Protein AF-A0A7S0C7L4-F1 (afdb_monomer)

Mean predicted aligned error: 9.24 Å

Organism: NCBI:txid420281

Structure (mmCIF, N/CA/C/O backbone):
data_AF-A0A7S0C7L4-F1
#
_entry.id   AF-A0A7S0C7L4-F1
#
loop_
_atom_site.group_PDB
_atom_site.id
_atom_site.type_symbol
_atom_site.label_atom_id
_atom_site.label_alt_id
_atom_site.label_comp_id
_atom_site.label_asym_id
_atom_site.label_entity_id
_atom_site.label_seq_id
_atom_site.pdbx_PDB_ins_code
_atom_site.Cartn_x
_atom_site.Cartn_y
_atom_site.Cartn_z
_atom_site.occupancy
_atom_site.B_iso_or_equiv
_atom_site.auth_seq_id
_atom_site.auth_comp_id
_atom_site.auth_asym_id
_atom_site.auth_atom_id
_atom_site.pdbx_PDB_model_num
ATOM 1 N N . MET A 1 1 ? -7.615 4.618 60.765 1.00 38.97 1 MET A N 1
ATOM 2 C CA . MET A 1 1 ? -8.866 4.609 59.980 1.00 38.97 1 MET A CA 1
ATOM 3 C C . MET A 1 1 ? -8.505 5.038 58.566 1.00 38.97 1 MET A C 1
ATOM 5 O O . MET A 1 1 ? -7.797 6.023 58.439 1.00 38.97 1 MET A O 1
ATOM 9 N N . ALA A 1 2 ? -8.850 4.182 57.599 1.00 40.72 2 ALA A N 1
ATOM 10 C CA . ALA A 1 2 ? -8.654 4.224 56.142 1.00 40.72 2 ALA A CA 1
ATOM 11 C C . ALA A 1 2 ? -7.711 5.290 55.539 1.00 40.72 2 ALA A C 1
ATOM 13 O O . ALA A 1 2 ? -8.041 6.467 55.457 1.00 40.72 2 ALA A O 1
ATOM 14 N N . HIS A 1 3 ? -6.570 4.827 55.020 1.00 39.69 3 HIS A N 1
ATOM 15 C CA . HIS A 1 3 ? -5.793 5.546 54.013 1.00 39.69 3 HIS A CA 1
ATOM 16 C C . HIS A 1 3 ? -6.441 5.224 52.656 1.00 39.69 3 HIS A C 1
ATOM 18 O O . HIS A 1 3 ? -6.245 4.138 52.114 1.00 39.69 3 HIS A O 1
ATOM 24 N N . GLU A 1 4 ? -7.295 6.114 52.150 1.00 49.50 4 GLU A N 1
ATOM 25 C CA . GLU A 1 4 ? -7.879 5.986 50.812 1.00 49.50 4 GLU A CA 1
ATOM 26 C C . GLU A 1 4 ? -6.781 6.174 49.763 1.00 49.50 4 GLU A C 1
ATOM 28 O O . GLU A 1 4 ? -6.364 7.288 49.435 1.00 49.50 4 GLU A O 1
ATOM 33 N N . THR A 1 5 ? -6.282 5.058 49.240 1.00 50.25 5 THR A N 1
ATOM 34 C CA . THR A 1 5 ? -5.492 5.038 48.013 1.00 50.25 5 THR A CA 1
ATOM 35 C C . THR A 1 5 ? -6.393 5.534 46.889 1.00 50.25 5 THR A C 1
ATOM 37 O O . THR A 1 5 ? -7.267 4.806 46.421 1.00 50.25 5 THR A O 1
ATOM 40 N N . ARG A 1 6 ? -6.210 6.793 46.477 1.00 47.84 6 ARG A N 1
ATOM 41 C CA . ARG A 1 6 ? -6.821 7.341 45.263 1.00 47.84 6 ARG A CA 1
ATOM 42 C C . ARG A 1 6 ? -6.449 6.429 44.096 1.00 47.84 6 ARG A C 1
ATOM 44 O O . ARG A 1 6 ? -5.313 6.451 43.631 1.00 47.84 6 ARG A O 1
ATOM 51 N N . LEU A 1 7 ? -7.401 5.618 43.647 1.00 51.62 7 LEU A N 1
ATOM 52 C CA . LEU A 1 7 ? -7.318 4.949 42.360 1.00 51.62 7 LEU A CA 1
ATOM 53 C C . LEU A 1 7 ? -7.324 6.057 41.310 1.00 51.62 7 LEU A C 1
ATOM 55 O O . LEU A 1 7 ? -8.347 6.699 41.076 1.00 51.62 7 LEU A O 1
ATOM 59 N N . ASN A 1 8 ? -6.156 6.338 40.740 1.00 50.50 8 ASN A N 1
ATOM 60 C CA . ASN A 1 8 ? -6.072 7.164 39.550 1.00 50.50 8 ASN A CA 1
ATOM 61 C C . ASN A 1 8 ? -6.814 6.379 38.459 1.00 50.50 8 ASN A C 1
ATOM 63 O O . ASN A 1 8 ? -6.445 5.220 38.239 1.00 50.50 8 ASN A O 1
ATOM 67 N N . PRO A 1 9 ? -7.874 6.915 37.829 1.00 51.25 9 PRO A N 1
ATOM 68 C CA . PRO A 1 9 ? -8.499 6.206 36.732 1.00 51.25 9 PRO A CA 1
ATOM 69 C C . PRO A 1 9 ? -7.413 6.046 35.676 1.00 51.25 9 PRO A C 1
ATOM 71 O O . PRO A 1 9 ? -6.904 7.034 35.145 1.00 51.25 9 PRO A O 1
ATOM 74 N N . VAL A 1 10 ? -7.008 4.801 35.422 1.00 56.09 10 VAL A N 1
ATOM 75 C CA . VAL A 1 10 ? -6.316 4.461 34.186 1.00 56.09 10 VAL A CA 1
ATOM 76 C C . VAL A 1 10 ? -7.348 4.779 33.121 1.00 56.09 10 VAL A C 1
ATOM 78 O O . VAL A 1 10 ? -8.254 3.992 32.860 1.00 56.09 10 VAL A O 1
ATOM 81 N N . VAL A 1 11 ? -7.309 6.011 32.618 1.00 53.25 11 VAL A N 1
ATOM 82 C CA . VAL A 1 11 ? -8.006 6.349 31.394 1.00 53.25 11 VAL A CA 1
ATOM 83 C C . VAL A 1 11 ? -7.311 5.475 30.374 1.00 53.25 11 VAL A C 1
ATOM 85 O O . VAL A 1 11 ? -6.157 5.720 30.027 1.00 53.25 11 VAL A O 1
ATOM 88 N N . ASP A 1 12 ? -7.969 4.383 30.013 1.00 53.47 12 ASP A N 1
ATOM 89 C CA . ASP A 1 12 ? -7.534 3.502 28.948 1.00 53.47 12 ASP A CA 1
ATOM 90 C C . ASP A 1 12 ? -7.683 4.314 27.660 1.00 53.47 12 ASP A C 1
ATOM 92 O O . ASP A 1 12 ? -8.740 4.357 27.029 1.00 53.47 12 ASP A O 1
ATOM 96 N N . VAL A 1 13 ? -6.671 5.134 27.369 1.00 59.59 13 VAL A N 1
ATOM 97 C CA . VAL A 1 13 ? -6.614 5.920 26.144 1.00 59.59 13 VAL A CA 1
ATOM 98 C C . VAL A 1 13 ? -6.425 4.899 25.033 1.00 59.59 13 VAL A C 1
ATOM 100 O O . VAL A 1 13 ? -5.312 4.450 24.773 1.00 59.59 13 VAL A O 1
ATOM 103 N N . ILE A 1 14 ? -7.529 4.489 24.410 1.00 68.81 14 ILE A N 1
ATOM 104 C CA . ILE A 1 14 ? -7.502 3.605 23.248 1.00 68.81 14 ILE A CA 1
ATOM 105 C C . ILE A 1 14 ? -6.714 4.339 22.161 1.00 68.81 14 ILE A C 1
ATOM 107 O O . ILE A 1 14 ? -7.216 5.276 21.539 1.00 68.81 14 ILE A O 1
ATOM 111 N N . GLN A 1 15 ? -5.450 3.954 21.968 1.00 75.31 15 GLN A N 1
ATOM 112 C CA . GLN A 1 15 ? -4.644 4.5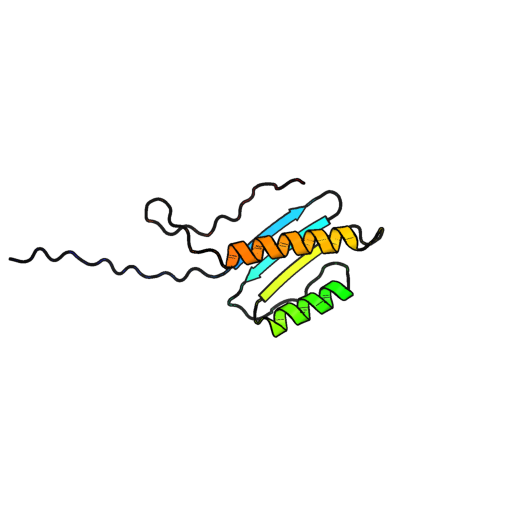23 20.897 1.00 75.31 15 GLN A CA 1
ATOM 113 C C . GLN A 1 15 ? -5.186 4.065 1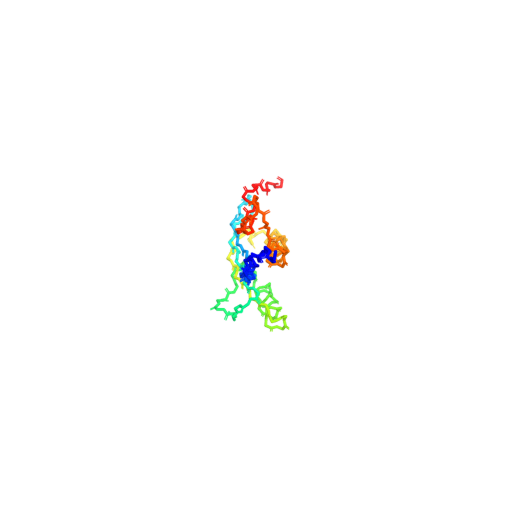9.542 1.00 75.31 15 GLN A C 1
ATOM 115 O O . GLN A 1 15 ? -5.519 2.884 19.393 1.00 75.31 15 GLN A O 1
ATOM 120 N N . PRO A 1 16 ? -5.228 4.959 18.539 1.00 84.69 16 PRO A N 1
ATOM 121 C CA . PRO A 1 16 ? -5.700 4.610 17.203 1.00 84.69 16 PRO A CA 1
ATOM 122 C C . PRO A 1 16 ? -4.833 3.497 16.608 1.00 84.69 16 PRO A C 1
ATOM 124 O O . PRO A 1 16 ? -3.613 3.500 16.792 1.00 84.69 16 PRO A O 1
ATOM 127 N N . ARG A 1 17 ? -5.426 2.535 15.889 1.00 91.25 17 ARG A N 1
ATOM 128 C CA . ARG A 1 17 ? -4.695 1.439 15.224 1.00 91.25 17 ARG A CA 1
ATOM 129 C C . ARG A 1 17 ? -4.157 1.883 13.870 1.00 91.25 17 ARG A C 1
ATOM 131 O O . ARG A 1 17 ? -4.608 1.443 12.812 1.00 91.25 17 ARG A O 1
ATOM 138 N N . THR A 1 18 ? -3.190 2.791 13.931 1.00 91.69 18 THR A N 1
ATOM 139 C CA . THR A 1 18 ? -2.545 3.404 12.772 1.00 91.69 18 THR A CA 1
ATOM 140 C C . THR A 1 18 ? -1.051 3.101 12.705 1.00 91.69 18 THR A C 1
ATOM 142 O O . THR A 1 18 ? -0.406 2.854 13.732 1.00 91.69 18 THR A O 1
ATOM 145 N N . ALA A 1 19 ? -0.518 3.115 11.483 1.00 92.00 19 ALA A N 1
ATOM 146 C CA . ALA A 1 19 ? 0.909 3.064 11.180 1.00 92.00 19 ALA A CA 1
ATOM 147 C C . ALA A 1 19 ? 1.173 3.716 9.817 1.00 92.00 19 ALA A C 1
ATOM 149 O O . ALA A 1 19 ? 0.351 3.622 8.908 1.00 92.00 19 ALA A O 1
ATOM 150 N N . SER A 1 20 ? 2.322 4.365 9.656 1.00 91.81 20 SER A N 1
ATOM 151 C CA . SER A 1 20 ? 2.689 5.028 8.404 1.00 91.81 20 SER A CA 1
ATOM 152 C C . SER A 1 20 ? 4.176 4.936 8.149 1.00 91.81 20 SER A C 1
ATOM 154 O O . SER A 1 20 ? 4.972 5.036 9.089 1.00 91.81 20 SER A O 1
ATOM 156 N N . ARG A 1 21 ? 4.559 4.820 6.879 1.00 90.19 21 ARG A N 1
ATOM 157 C CA . ARG A 1 21 ? 5.963 4.771 6.500 1.00 90.19 21 ARG A CA 1
ATOM 158 C C . ARG A 1 21 ? 6.190 5.220 5.070 1.00 90.19 21 ARG A C 1
ATOM 160 O O . ARG A 1 21 ? 5.446 4.856 4.169 1.00 90.19 21 ARG A O 1
ATOM 167 N N . ASN A 1 22 ? 7.291 5.936 4.889 1.00 92.56 22 ASN A N 1
ATOM 168 C CA . ASN A 1 22 ? 7.900 6.169 3.592 1.00 92.56 22 ASN A CA 1
ATOM 169 C C . ASN A 1 22 ? 9.179 5.317 3.493 1.00 92.56 22 ASN A C 1
ATOM 171 O O . ASN A 1 22 ? 9.951 5.226 4.457 1.00 92.56 22 ASN A O 1
ATOM 175 N N . ARG A 1 23 ? 9.370 4.634 2.367 1.00 87.69 23 ARG A N 1
ATOM 176 C CA . ARG A 1 23 ? 10.548 3.823 2.058 1.00 87.69 23 ARG A CA 1
ATOM 177 C C . ARG A 1 23 ? 10.963 4.080 0.618 1.00 87.69 23 ARG A C 1
ATO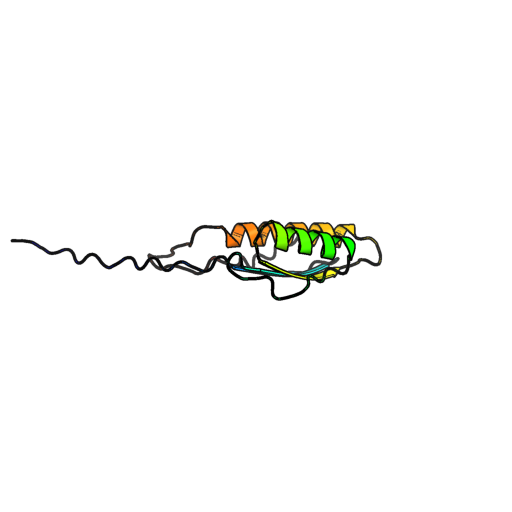M 179 O O . ARG A 1 23 ? 10.136 3.991 -0.277 1.00 87.69 23 ARG A O 1
ATOM 186 N N . SER A 1 24 ? 12.263 4.239 0.406 1.00 92.75 24 SER A N 1
ATOM 187 C CA . SER A 1 24 ? 12.858 4.243 -0.929 1.00 92.75 24 SER A CA 1
ATOM 188 C C . SER A 1 24 ? 13.976 3.210 -1.016 1.00 92.75 24 SER A C 1
ATOM 190 O O . SER A 1 24 ? 14.787 3.081 -0.096 1.00 92.75 24 SER A O 1
ATOM 192 N N . THR A 1 25 ? 14.009 2.479 -2.123 1.00 93.00 25 THR A N 1
ATOM 193 C CA . THR A 1 25 ? 15.106 1.617 -2.570 1.00 93.00 25 THR A CA 1
ATOM 194 C C . THR A 1 25 ? 15.643 2.146 -3.905 1.00 93.00 25 THR A C 1
ATOM 196 O O . THR A 1 25 ? 15.358 3.280 -4.292 1.00 93.00 25 THR A O 1
ATOM 199 N N . LYS A 1 26 ? 16.470 1.355 -4.600 1.00 94.12 26 LYS A N 1
ATOM 200 C CA . LYS A 1 26 ? 16.873 1.667 -5.978 1.00 94.12 26 LYS A CA 1
ATOM 201 C C . LYS A 1 26 ? 15.754 1.399 -6.989 1.00 94.12 26 LYS A C 1
ATOM 203 O O . LYS A 1 26 ? 15.750 2.041 -8.032 1.00 94.12 26 LYS A O 1
ATOM 208 N N . GLU A 1 27 ? 14.858 0.465 -6.681 1.00 95.25 27 GLU A N 1
ATOM 209 C CA . GLU A 1 27 ? 13.804 -0.008 -7.586 1.00 95.25 27 GLU A CA 1
ATOM 210 C C . GLU A 1 27 ? 12.467 0.683 -7.307 1.00 95.25 27 GLU A C 1
ATOM 212 O O . GLU A 1 27 ? 11.727 0.984 -8.239 1.00 95.25 27 GLU A O 1
ATOM 217 N N . THR A 1 28 ? 12.163 0.982 -6.036 1.00 96.00 28 THR A N 1
ATOM 218 C CA . THR A 1 28 ? 10.845 1.481 -5.626 1.00 96.00 28 THR A CA 1
ATOM 219 C C . THR A 1 28 ? 10.916 2.654 -4.647 1.00 96.00 28 THR A C 1
ATOM 221 O O . THR A 1 28 ? 11.841 2.803 -3.849 1.00 96.00 28 THR A O 1
ATOM 224 N N . THR A 1 29 ? 9.905 3.515 -4.681 1.00 96.81 29 THR A N 1
ATOM 225 C CA . THR A 1 29 ? 9.594 4.486 -3.628 1.00 96.81 29 THR A CA 1
ATOM 226 C C . THR A 1 29 ? 8.144 4.305 -3.226 1.00 96.81 29 THR A C 1
ATOM 228 O O . THR A 1 29 ? 7.266 4.383 -4.076 1.00 96.81 29 THR A O 1
ATOM 231 N N . ILE A 1 30 ? 7.909 4.039 -1.943 1.00 95.25 30 ILE A N 1
ATOM 232 C CA . ILE A 1 30 ? 6.616 3.650 -1.387 1.00 95.25 30 ILE A CA 1
ATOM 233 C C . ILE A 1 30 ? 6.275 4.555 -0.213 1.00 95.25 30 ILE A C 1
ATOM 235 O O . ILE A 1 30 ? 6.998 4.597 0.786 1.00 95.25 30 ILE A O 1
ATOM 239 N N . GLU A 1 31 ? 5.118 5.191 -0.292 1.00 95.62 31 GLU A N 1
ATOM 240 C CA . GLU A 1 31 ? 4.421 5.793 0.830 1.00 95.62 31 GLU A CA 1
ATOM 241 C C . GLU A 1 31 ? 3.213 4.926 1.187 1.00 95.62 31 GLU A C 1
ATOM 243 O O . GLU A 1 31 ? 2.340 4.662 0.364 1.00 95.62 31 GLU A O 1
ATOM 248 N N . ILE A 1 32 ? 3.169 4.456 2.431 1.00 94.06 32 ILE A N 1
ATOM 249 C CA . ILE A 1 32 ? 2.081 3.628 2.936 1.00 94.06 32 ILE A CA 1
ATOM 250 C C . ILE A 1 32 ? 1.546 4.189 4.248 1.00 94.06 32 ILE A C 1
ATOM 252 O O . ILE A 1 32 ? 2.302 4.552 5.153 1.00 94.06 32 ILE A O 1
ATOM 256 N N . HIS A 1 33 ? 0.226 4.205 4.374 1.00 93.56 33 HIS A N 1
ATOM 257 C CA . HIS A 1 33 ? -0.468 4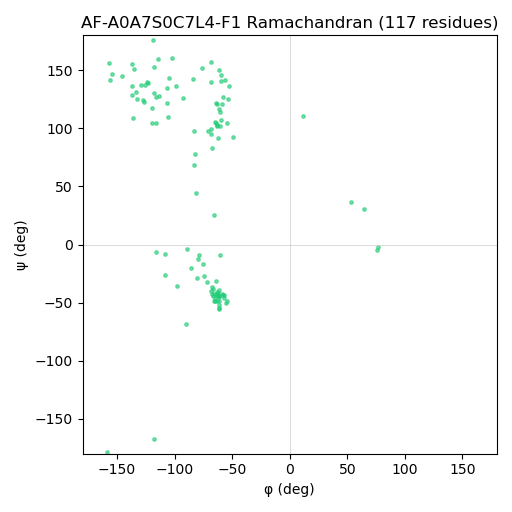.530 5.610 1.00 93.56 33 HIS A CA 1
ATOM 258 C C . HIS A 1 33 ? -1.565 3.495 5.856 1.00 93.56 33 HIS A C 1
ATOM 260 O O . HIS A 1 33 ? -2.347 3.174 4.967 1.00 93.56 33 HIS A O 1
ATOM 266 N N . VAL A 1 34 ? -1.621 2.959 7.068 1.00 93.00 34 VAL A N 1
ATOM 267 C CA . VAL A 1 34 ? -2.603 1.974 7.518 1.00 93.00 34 VAL A CA 1
ATOM 268 C C . VAL A 1 34 ? -3.402 2.597 8.650 1.00 93.00 34 VAL A C 1
ATOM 270 O O . VAL A 1 34 ? -2.825 3.108 9.608 1.00 93.00 34 VAL A O 1
ATOM 273 N N . ASN A 1 35 ? -4.725 2.516 8.552 1.00 92.50 35 ASN A N 1
ATOM 274 C CA . ASN A 1 35 ? -5.647 2.852 9.625 1.00 92.50 35 ASN A CA 1
ATOM 275 C C . ASN A 1 35 ? -6.732 1.777 9.696 1.00 92.50 35 ASN A C 1
ATOM 277 O O . ASN A 1 35 ? -7.587 1.690 8.822 1.00 92.50 35 ASN A O 1
ATOM 281 N N . LEU A 1 36 ? -6.701 0.943 10.732 1.00 91.81 36 LEU A N 1
ATOM 282 C CA . LEU A 1 36 ? -7.626 -0.188 10.845 1.00 91.81 36 LEU A CA 1
ATOM 283 C C . LEU A 1 36 ? -9.028 0.211 11.331 1.00 91.81 36 LEU A C 1
ATOM 285 O O . LEU A 1 36 ? -9.920 -0.634 11.334 1.00 91.81 36 LEU A O 1
ATOM 289 N N . ASP A 1 37 ? -9.214 1.460 11.759 1.00 90.44 37 ASP A N 1
ATOM 290 C CA . ASP A 1 37 ? -10.449 1.950 12.383 1.00 90.44 37 ASP A CA 1
ATOM 291 C C . ASP A 1 37 ? -11.244 2.904 11.472 1.00 90.44 37 ASP A C 1
ATOM 293 O O . ASP A 1 37 ? -12.379 3.270 11.779 1.00 90.44 37 ASP A O 1
ATOM 297 N N . GLU A 1 38 ? -10.671 3.303 10.335 1.00 87.75 38 GLU A N 1
ATOM 298 C CA . GLU A 1 38 ? -11.292 4.223 9.382 1.00 87.75 38 GLU A CA 1
ATOM 299 C C . GLU A 1 38 ? -11.866 3.521 8.150 1.00 87.75 38 GLU A C 1
ATOM 301 O O . GLU A 1 38 ? -11.488 2.411 7.782 1.00 87.75 38 GLU A O 1
ATOM 306 N N . LYS A 1 39 ? -12.780 4.214 7.465 1.00 85.62 39 LYS A N 1
ATOM 307 C CA . LYS A 1 39 ? -13.290 3.777 6.162 1.00 85.62 39 LYS A CA 1
ATOM 308 C C . LYS A 1 39 ? -12.265 4.044 5.059 1.00 85.62 39 LYS A C 1
ATOM 310 O O . LYS A 1 39 ? -11.520 5.014 5.164 1.00 85.62 39 LYS A O 1
ATOM 315 N N . PRO A 1 40 ? -12.269 3.256 3.972 1.00 78.81 40 PRO A N 1
ATOM 316 C CA . PRO A 1 40 ? -11.442 3.531 2.807 1.00 78.81 40 PRO A CA 1
ATOM 317 C C . PRO A 1 40 ? -11.740 4.903 2.204 1.00 78.81 40 PRO A C 1
ATOM 319 O O . PRO A 1 40 ? -12.874 5.182 1.818 1.00 78.81 40 PRO A O 1
ATOM 322 N N . THR A 1 41 ? -10.716 5.757 2.143 1.00 75.38 41 THR A N 1
ATOM 323 C CA . THR A 1 41 ? -10.834 7.156 1.699 1.00 75.38 41 THR A CA 1
ATOM 324 C C . THR A 1 41 ? -10.208 7.421 0.333 1.00 75.38 41 THR A C 1
ATOM 326 O O . THR A 1 41 ? -10.657 8.333 -0.357 1.00 75.38 41 THR A O 1
ATOM 329 N N . THR A 1 42 ? -9.206 6.643 -0.091 1.00 80.94 42 THR A N 1
ATOM 330 C CA . THR A 1 42 ? -8.439 6.917 -1.320 1.00 80.94 42 THR A CA 1
ATOM 331 C C . THR A 1 42 ? -8.185 5.663 -2.164 1.00 80.94 42 THR A C 1
ATOM 333 O O . THR A 1 42 ? -8.224 4.543 -1.645 1.00 80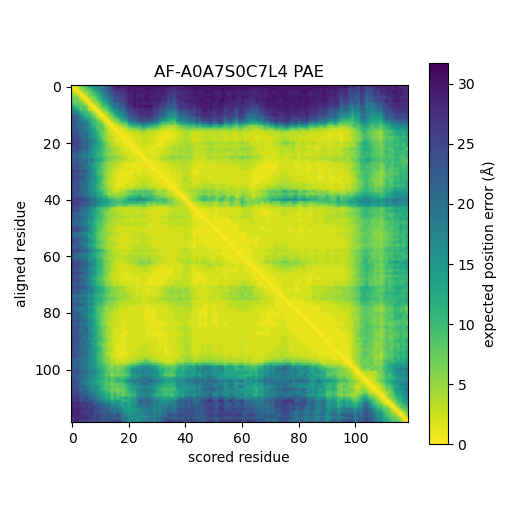.94 42 THR A O 1
ATOM 336 N N . PRO A 1 43 ? -7.963 5.799 -3.483 1.00 80.12 43 PRO A N 1
ATOM 337 C CA . PRO A 1 43 ? -7.499 4.695 -4.320 1.00 80.12 43 PRO A CA 1
ATOM 338 C C . PRO A 1 43 ? -6.058 4.288 -3.972 1.00 80.12 43 PRO A C 1
ATOM 340 O O . PRO A 1 43 ? -5.297 5.064 -3.398 1.00 80.12 43 PRO A O 1
ATOM 343 N N . ILE A 1 44 ? -5.713 3.044 -4.300 1.00 93.94 44 ILE A N 1
ATOM 344 C CA . ILE A 1 44 ? -4.368 2.476 -4.159 1.00 93.94 44 ILE A CA 1
ATOM 345 C C . ILE A 1 44 ? -3.637 2.690 -5.480 1.00 93.94 44 ILE A C 1
ATOM 347 O O . ILE A 1 44 ? -4.145 2.275 -6.520 1.00 93.94 44 ILE A O 1
ATOM 351 N N . ASN A 1 45 ? -2.455 3.301 -5.427 1.00 95.94 45 ASN A N 1
ATOM 352 C CA . ASN A 1 45 ? -1.643 3.603 -6.597 1.00 95.94 45 ASN A CA 1
ATOM 353 C C . ASN A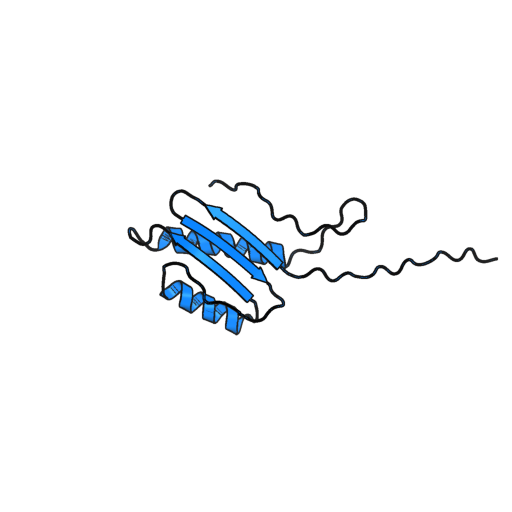 1 45 ? -0.303 2.881 -6.472 1.00 95.94 45 ASN A C 1
ATOM 355 O O . ASN A 1 45 ? 0.554 3.298 -5.704 1.00 95.94 45 ASN A O 1
ATOM 359 N N 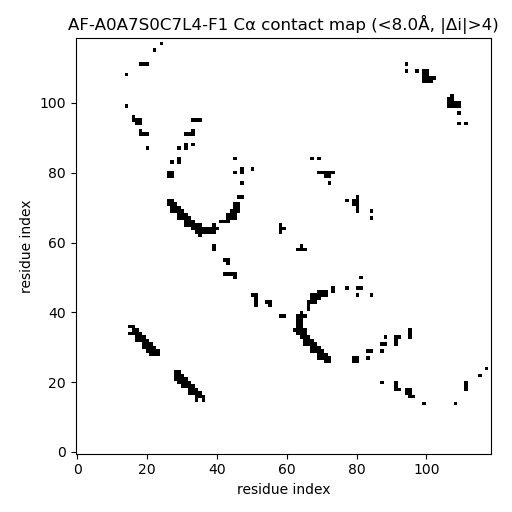. SER A 1 46 ? -0.112 1.792 -7.215 1.00 94.88 46 SER A N 1
ATOM 360 C CA . SER A 1 46 ? 1.169 1.068 -7.232 1.00 94.88 46 SER A CA 1
ATOM 361 C C . SER A 1 46 ? 1.893 1.057 -8.574 1.00 94.88 46 SER A C 1
ATOM 363 O O . SER A 1 46 ? 2.990 0.526 -8.669 1.00 94.88 46 SER A O 1
ATOM 365 N N . GLY A 1 47 ? 1.266 1.573 -9.633 1.00 93.69 47 GLY A N 1
ATOM 366 C CA . GLY A 1 47 ? 1.738 1.381 -11.007 1.00 93.69 47 GLY A CA 1
ATOM 367 C C . GLY A 1 47 ? 1.457 -0.016 -11.584 1.00 93.69 47 GLY A C 1
ATOM 368 O O . GLY A 1 47 ? 1.695 -0.223 -12.771 1.00 93.69 47 GLY A O 1
ATOM 369 N N . VAL A 1 48 ? 0.908 -0.951 -10.793 1.00 96.38 48 VAL A N 1
ATOM 370 C CA . VAL A 1 48 ? 0.485 -2.290 -11.234 1.00 96.38 48 VAL A CA 1
ATOM 371 C C . VAL A 1 48 ? -1.031 -2.434 -11.060 1.00 96.38 48 VAL A C 1
ATOM 373 O O . VAL A 1 48 ? -1.539 -2.628 -9.954 1.00 96.38 48 VAL A O 1
ATOM 376 N N . GLU A 1 49 ? -1.776 -2.367 -12.166 1.00 95.50 49 GLU A N 1
ATOM 377 C CA . GLU A 1 49 ? -3.250 -2.328 -12.156 1.00 95.50 49 GLU A CA 1
ATOM 378 C C . GLU A 1 49 ? -3.891 -3.537 -11.464 1.00 95.50 49 GLU A C 1
ATOM 380 O O . GLU A 1 49 ? -4.795 -3.388 -10.641 1.00 95.50 49 GLU A O 1
ATOM 385 N N . LEU A 1 50 ? -3.389 -4.746 -11.738 1.00 95.56 50 LEU A N 1
ATOM 386 C CA . LEU A 1 50 ? -3.908 -5.961 -11.106 1.00 95.56 50 LEU A CA 1
ATOM 387 C C . LEU A 1 50 ? -3.732 -5.923 -9.581 1.00 95.56 50 LEU A C 1
ATOM 389 O O . LEU A 1 50 ? -4.628 -6.331 -8.842 1.00 95.56 50 LEU A O 1
ATOM 393 N N . MET A 1 51 ? -2.603 -5.397 -9.104 1.00 96.69 51 MET A N 1
ATOM 394 C CA . MET A 1 51 ? -2.346 -5.271 -7.675 1.00 96.69 51 MET A CA 1
ATOM 395 C C . MET A 1 51 ? -3.283 -4.245 -7.029 1.00 96.69 51 MET A C 1
ATOM 397 O O . MET A 1 51 ? -3.845 -4.528 -5.971 1.00 96.69 51 MET A O 1
ATOM 401 N N . ASN A 1 52 ? -3.516 -3.098 -7.679 1.00 96.12 52 ASN A N 1
ATOM 402 C CA . ASN A 1 52 ? -4.459 -2.081 -7.197 1.00 96.12 52 ASN A CA 1
ATOM 403 C C . ASN A 1 52 ? -5.870 -2.665 -7.018 1.00 96.12 52 ASN A C 1
ATOM 405 O O . ASN A 1 52 ? -6.512 -2.421 -5.991 1.00 96.12 52 ASN A O 1
ATOM 409 N N . VAL A 1 53 ? -6.333 -3.473 -7.982 1.00 95.75 53 VAL A N 1
ATOM 410 C CA . VAL A 1 53 ? -7.626 -4.175 -7.909 1.00 95.75 53 VAL A CA 1
ATOM 411 C C . VAL A 1 53 ? -7.648 -5.140 -6.725 1.00 95.75 53 VAL A C 1
ATOM 413 O O . VAL A 1 53 ? -8.509 -5.018 -5.855 1.00 95.75 53 VAL A O 1
ATOM 416 N N . ILE A 1 54 ? -6.673 -6.051 -6.632 1.00 95.62 54 ILE A N 1
ATOM 417 C CA . ILE A 1 54 ? -6.620 -7.059 -5.559 1.00 95.62 54 ILE A CA 1
ATOM 418 C C . ILE A 1 54 ? -6.572 -6.400 -4.178 1.00 95.62 54 ILE A C 1
ATOM 420 O O . ILE A 1 54 ? -7.269 -6.832 -3.260 1.00 95.62 54 ILE A O 1
ATOM 424 N N . MET A 1 55 ? -5.777 -5.344 -4.006 1.00 95.88 55 MET A N 1
ATOM 425 C CA . MET A 1 55 ? -5.663 -4.667 -2.717 1.00 95.88 55 MET A CA 1
ATOM 426 C C . MET A 1 55 ? -6.914 -3.864 -2.359 1.00 95.88 55 MET A C 1
ATOM 428 O O . MET A 1 55 ? -7.266 -3.785 -1.183 1.00 95.88 55 MET A O 1
ATOM 432 N N . THR A 1 56 ? -7.615 -3.308 -3.348 1.00 94.88 56 THR A N 1
ATOM 433 C CA . THR A 1 56 ? -8.899 -2.629 -3.125 1.00 94.88 56 THR A CA 1
ATOM 434 C C . THR A 1 56 ? -9.967 -3.617 -2.653 1.00 94.88 56 THR A C 1
ATOM 436 O O . THR A 1 56 ? -10.689 -3.325 -1.694 1.00 94.88 56 THR A O 1
ATOM 439 N N . GLU A 1 57 ? -10.021 -4.807 -3.254 1.00 94.62 57 GLU A N 1
ATOM 440 C CA . GLU A 1 57 ? -10.914 -5.888 -2.824 1.00 94.62 57 GLU A CA 1
ATOM 441 C C . GLU A 1 57 ? -10.533 -6.417 -1.438 1.00 94.62 57 GLU A C 1
ATOM 443 O O . GLU A 1 57 ? -11.396 -6.549 -0.568 1.00 94.62 57 GLU A O 1
ATOM 448 N N . LEU A 1 58 ? -9.237 -6.633 -1.180 1.00 94.12 58 LEU A N 1
ATOM 449 C CA . LEU A 1 58 ? -8.736 -7.029 0.138 1.00 94.12 58 LEU A CA 1
ATOM 450 C C . LEU A 1 58 ? -9.172 -6.031 1.212 1.00 94.12 58 LEU A C 1
ATOM 452 O O . LEU A 1 58 ? -9.721 -6.430 2.233 1.00 94.12 58 LEU A O 1
ATOM 456 N N . ARG A 1 59 ? -8.956 -4.736 0.972 1.00 93.12 59 ARG A N 1
ATOM 457 C CA . ARG A 1 59 ? -9.338 -3.652 1.881 1.00 93.12 59 ARG A CA 1
ATOM 458 C C . ARG A 1 59 ? -10.836 -3.685 2.192 1.00 93.12 59 ARG A C 1
ATOM 460 O O . ARG A 1 59 ? -11.236 -3.623 3.352 1.00 93.12 59 ARG A O 1
ATOM 467 N N . THR A 1 60 ? -11.653 -3.845 1.154 1.00 91.38 60 THR A N 1
ATOM 468 C CA . THR A 1 60 ? -13.119 -3.866 1.253 1.00 91.38 60 THR A CA 1
ATOM 469 C C . THR A 1 60 ? -13.621 -5.081 2.033 1.00 91.38 60 THR A C 1
ATOM 471 O O . THR A 1 60 ? -14.417 -4.932 2.957 1.00 91.38 60 THR A O 1
ATOM 474 N N . HIS A 1 61 ? -13.132 -6.279 1.710 1.00 92.62 61 HIS A N 1
ATOM 475 C CA . HIS A 1 61 ? -13.600 -7.525 2.318 1.00 92.62 61 HIS A CA 1
ATOM 476 C C . HIS A 1 61 ? -12.998 -7.815 3.695 1.00 92.62 61 HIS A C 1
ATOM 478 O O . HIS A 1 61 ? -13.654 -8.449 4.519 1.00 92.62 61 HIS A O 1
ATOM 484 N N . ALA A 1 62 ? -11.779 -7.348 3.971 1.00 92.00 62 ALA A N 1
ATOM 485 C CA . ALA A 1 62 ? -11.163 -7.485 5.288 1.00 92.00 62 ALA A CA 1
ATOM 486 C C . ALA A 1 62 ? -11.667 -6.437 6.295 1.00 92.00 62 ALA A C 1
ATOM 488 O O . ALA A 1 62 ? -11.411 -6.580 7.489 1.00 92.00 62 ALA A O 1
ATOM 489 N N . GLY A 1 63 ? -12.371 -5.391 5.841 1.00 91.06 63 GLY A N 1
ATOM 490 C CA . GLY A 1 63 ? -12.865 -4.325 6.715 1.00 91.06 63 GLY A CA 1
ATOM 491 C C . GLY A 1 63 ? -11.742 -3.512 7.364 1.00 91.06 63 GLY A C 1
ATOM 492 O O . GLY A 1 63 ? -11.901 -3.031 8.481 1.00 91.06 63 GLY A O 1
ATOM 493 N N . ILE A 1 64 ? -10.604 -3.389 6.679 1.00 91.19 64 ILE A N 1
ATOM 494 C CA . ILE A 1 64 ? -9.446 -2.591 7.101 1.00 91.19 64 ILE A CA 1
ATOM 495 C C . ILE A 1 64 ? -9.257 -1.439 6.124 1.00 91.19 64 ILE A C 1
ATOM 497 O O . ILE A 1 64 ? -9.708 -1.530 4.986 1.00 91.19 64 ILE A O 1
ATOM 501 N N . ASN A 1 65 ? -8.558 -0.377 6.519 1.00 93.88 65 ASN A N 1
ATOM 502 C CA . ASN A 1 65 ? -8.212 0.703 5.606 1.00 93.88 65 ASN A CA 1
ATOM 503 C C . ASN A 1 65 ? -6.698 0.934 5.534 1.00 93.88 65 ASN A C 1
ATOM 505 O O . ASN A 1 65 ? -5.971 0.887 6.526 1.00 93.88 65 ASN A O 1
ATOM 509 N N . PHE A 1 66 ? -6.227 1.168 4.314 1.00 94.44 66 PHE A N 1
ATOM 510 C CA . PHE A 1 66 ? -4.864 1.566 4.022 1.00 94.44 66 PHE A CA 1
ATOM 511 C C . PHE A 1 66 ? -4.789 2.293 2.676 1.00 94.44 66 PHE A C 1
ATOM 513 O O . PHE A 1 66 ? -5.639 2.113 1.793 1.00 94.44 66 PHE A O 1
ATOM 520 N N . THR A 1 67 ? -3.749 3.110 2.546 1.00 94.94 67 THR A N 1
ATOM 521 C CA . THR A 1 67 ? -3.383 3.876 1.359 1.00 94.94 67 THR A CA 1
ATOM 522 C C . THR A 1 67 ? -1.958 3.510 0.976 1.00 94.94 67 THR A C 1
ATOM 524 O O . THR A 1 67 ? -1.105 3.336 1.849 1.00 94.94 67 THR A O 1
ATOM 527 N N . ILE A 1 68 ? -1.707 3.376 -0.320 1.00 95.00 68 ILE A N 1
ATOM 528 C CA . ILE A 1 68 ? -0.385 3.080 -0.868 1.00 95.00 68 ILE A CA 1
ATOM 529 C C . ILE A 1 68 ? -0.202 3.971 -2.088 1.00 95.00 68 ILE A C 1
ATOM 531 O O . ILE A 1 68 ? -1.068 3.985 -2.966 1.00 95.00 68 ILE A O 1
ATOM 535 N N . ASP A 1 69 ? 0.918 4.676 -2.117 1.00 96.25 69 ASP A N 1
ATOM 536 C CA . ASP A 1 69 ? 1.470 5.321 -3.298 1.00 96.25 69 ASP A CA 1
ATOM 537 C C . ASP A 1 69 ? 2.854 4.715 -3.544 1.00 96.25 69 ASP A C 1
ATOM 539 O O . ASP A 1 69 ? 3.721 4.763 -2.670 1.00 96.25 69 ASP A O 1
ATOM 543 N N . CYS A 1 70 ? 3.038 4.051 -4.679 1.00 96.50 70 CYS A N 1
ATOM 544 C CA . CYS A 1 70 ? 4.286 3.405 -5.043 1.00 96.50 70 CYS A CA 1
ATOM 545 C C . CYS A 1 70 ? 4.681 3.761 -6.472 1.00 96.50 70 CYS A C 1
ATOM 547 O O . CYS A 1 70 ? 3.943 3.512 -7.427 1.00 96.50 70 CYS A O 1
ATOM 549 N N . LEU A 1 71 ? 5.902 4.273 -6.599 1.00 96.81 71 LEU A N 1
ATOM 550 C CA . LEU A 1 71 ? 6.610 4.443 -7.854 1.00 96.81 71 LEU A CA 1
ATOM 551 C C . LEU A 1 71 ? 7.697 3.371 -7.940 1.00 96.81 71 LEU A C 1
ATOM 553 O O . LEU A 1 71 ? 8.676 3.440 -7.198 1.00 96.81 71 LEU A O 1
ATOM 557 N N . GLY A 1 72 ? 7.520 2.397 -8.828 1.00 94.69 72 GLY A N 1
ATOM 558 C CA . GLY A 1 72 ? 8.481 1.320 -9.063 1.00 94.69 72 GLY A CA 1
ATOM 559 C C . GLY A 1 72 ? 9.025 1.290 -10.490 1.00 94.69 72 GLY A C 1
ATOM 560 O O . GLY A 1 72 ? 8.591 2.042 -11.364 1.00 94.69 72 GLY A O 1
ATOM 561 N N . ASP A 1 73 ? 9.958 0.381 -10.740 1.00 95.25 73 ASP A N 1
ATOM 562 C CA . ASP A 1 73 ? 10.579 0.095 -12.033 1.00 95.25 73 ASP A CA 1
ATOM 563 C C . ASP A 1 73 ? 9.723 -0.823 -12.926 1.00 95.25 73 ASP A C 1
ATOM 565 O O . ASP A 1 73 ? 10.233 -1.701 -13.620 1.00 95.25 73 ASP A O 1
ATOM 569 N N . THR A 1 74 ? 8.416 -0.548 -12.997 1.00 94.12 74 THR A N 1
ATOM 570 C CA . THR A 1 74 ? 7.406 -1.341 -13.733 1.00 94.12 74 THR A CA 1
ATOM 571 C C . THR A 1 74 ? 7.642 -1.455 -15.244 1.00 94.12 74 THR A C 1
ATOM 573 O O . THR A 1 74 ? 6.965 -2.218 -15.930 1.00 94.12 74 THR A O 1
ATOM 576 N N . TYR A 1 75 ? 8.606 -0.704 -15.783 1.00 93.75 75 TYR A N 1
ATOM 577 C CA . TYR A 1 75 ? 9.075 -0.824 -17.163 1.00 93.75 75 TYR A CA 1
ATOM 578 C C . TYR A 1 75 ? 9.980 -2.049 -17.392 1.00 93.75 75 TYR A C 1
ATOM 580 O O . TYR A 1 75 ? 10.209 -2.409 -18.547 1.00 93.75 75 TYR A O 1
ATOM 588 N N . ILE A 1 76 ? 10.513 -2.653 -16.324 1.00 94.56 76 ILE A N 1
ATOM 589 C CA . ILE A 1 76 ? 11.270 -3.910 -16.354 1.00 94.56 76 ILE A CA 1
ATOM 590 C C . ILE A 1 76 ? 10.290 -5.071 -16.178 1.00 94.56 76 ILE A C 1
ATOM 592 O O . ILE A 1 76 ? 10.047 -5.820 -17.124 1.00 94.56 76 ILE A O 1
ATOM 596 N N . ASP A 1 77 ? 9.711 -5.182 -14.982 1.00 95.44 77 ASP A N 1
ATOM 597 C CA . ASP A 1 77 ? 8.621 -6.085 -14.623 1.00 95.44 77 ASP A CA 1
ATOM 598 C C . ASP A 1 77 ? 7.886 -5.566 -13.369 1.00 95.44 77 ASP A C 1
ATOM 600 O O . ASP A 1 77 ? 8.178 -4.487 -12.855 1.00 95.44 77 ASP A O 1
ATOM 604 N N . ASP A 1 78 ? 6.886 -6.304 -12.892 1.00 96.38 78 ASP A N 1
ATOM 605 C CA . ASP A 1 78 ? 6.106 -5.963 -11.701 1.00 96.38 78 ASP A CA 1
ATOM 606 C C . ASP A 1 78 ? 6.687 -6.526 -10.391 1.00 96.38 78 ASP A C 1
ATOM 608 O O . ASP A 1 78 ? 6.161 -6.222 -9.316 1.00 96.38 78 ASP A O 1
ATOM 612 N N . HIS A 1 79 ? 7.768 -7.311 -10.445 1.00 97.38 79 HIS A N 1
ATOM 613 C CA . HIS A 1 79 ? 8.240 -8.127 -9.327 1.00 97.38 79 HIS A CA 1
ATOM 614 C C . HIS A 1 79 ? 8.625 -7.275 -8.118 1.00 97.38 79 HIS A C 1
ATOM 616 O O . HIS A 1 79 ? 8.074 -7.466 -7.031 1.00 97.38 79 HIS A O 1
ATOM 622 N N . HIS A 1 80 ? 9.525 -6.304 -8.308 1.00 96.62 80 HIS A N 1
ATOM 623 C CA . HIS A 1 80 ? 10.016 -5.463 -7.214 1.00 96.62 80 HIS A CA 1
ATOM 624 C C . HIS A 1 80 ? 8.893 -4.627 -6.602 1.00 96.62 80 HIS A C 1
ATOM 626 O O . HIS A 1 80 ? 8.789 -4.515 -5.383 1.00 96.62 80 HIS A O 1
ATOM 632 N N . THR A 1 81 ? 8.009 -4.082 -7.440 1.00 96.62 81 THR A N 1
ATOM 633 C CA . THR A 1 81 ? 6.865 -3.282 -6.988 1.00 96.62 81 THR A CA 1
ATOM 634 C C . THR A 1 81 ? 5.928 -4.108 -6.109 1.00 96.62 81 THR A C 1
ATOM 636 O O . THR A 1 81 ? 5.561 -3.681 -5.012 1.00 96.62 81 THR A O 1
ATOM 639 N N . VAL A 1 82 ? 5.562 -5.310 -6.560 1.00 96.81 82 VAL A N 1
ATOM 640 C CA . VAL A 1 82 ? 4.667 -6.201 -5.815 1.00 96.81 82 VAL A CA 1
ATOM 641 C C . VAL A 1 82 ? 5.313 -6.663 -4.507 1.00 96.81 82 VAL A C 1
ATOM 643 O O . VAL A 1 82 ? 4.672 -6.606 -3.452 1.00 96.81 82 VAL A O 1
ATOM 646 N N . GLU A 1 83 ? 6.579 -7.084 -4.550 1.00 96.50 83 GLU A N 1
ATOM 647 C CA . GLU A 1 83 ? 7.323 -7.529 -3.370 1.00 96.50 83 GLU A CA 1
ATOM 648 C C . GLU A 1 83 ? 7.451 -6.409 -2.332 1.00 96.50 83 GLU A C 1
ATOM 650 O O . GLU A 1 83 ? 7.092 -6.584 -1.160 1.00 96.50 83 GLU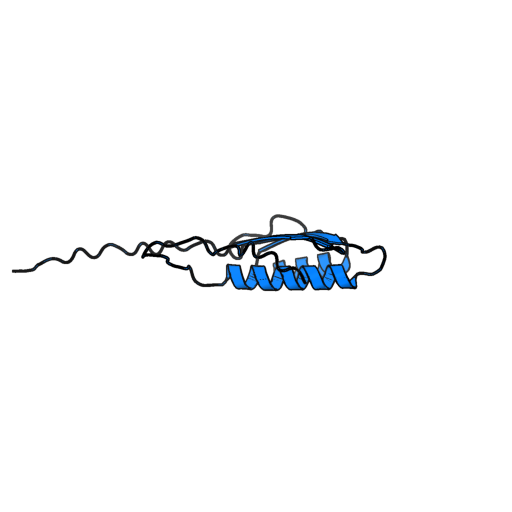 A O 1
ATOM 655 N N . ASP A 1 84 ? 7.924 -5.238 -2.751 1.00 95.44 84 ASP A N 1
ATOM 656 C CA . ASP A 1 84 ? 8.229 -4.150 -1.837 1.00 95.44 84 ASP A CA 1
ATOM 657 C C . ASP A 1 84 ? 6.971 -3.570 -1.187 1.00 95.44 84 ASP A C 1
ATOM 659 O O . ASP A 1 84 ? 6.990 -3.248 0.011 1.00 95.44 84 ASP A O 1
ATOM 663 N N . VAL A 1 85 ? 5.860 -3.492 -1.925 1.00 95.75 85 VAL A N 1
ATOM 664 C CA . VAL A 1 85 ? 4.578 -3.081 -1.346 1.00 95.75 85 VAL A CA 1
ATOM 665 C C . VAL A 1 85 ? 4.052 -4.139 -0.375 1.00 95.75 85 VAL A C 1
ATOM 667 O O . VAL A 1 85 ? 3.580 -3.780 0.708 1.00 95.75 85 VAL A O 1
ATOM 670 N N . ALA A 1 86 ? 4.181 -5.434 -0.679 1.00 94.94 86 ALA A N 1
ATOM 671 C CA . ALA A 1 86 ? 3.785 -6.495 0.247 1.00 94.94 86 ALA A CA 1
ATOM 672 C C . ALA A 1 86 ? 4.604 -6.458 1.553 1.00 94.94 86 ALA A C 1
ATOM 674 O O . ALA A 1 86 ? 4.045 -6.582 2.650 1.00 94.94 86 ALA A O 1
ATOM 675 N N . ILE A 1 87 ? 5.919 -6.221 1.461 1.00 95.06 87 ILE A N 1
ATOM 676 C CA . ILE A 1 87 ? 6.802 -6.042 2.623 1.00 95.06 87 ILE A CA 1
ATOM 677 C C . ILE A 1 87 ? 6.371 -4.826 3.451 1.00 95.06 87 ILE A C 1
ATOM 679 O O . ILE A 1 87 ? 6.303 -4.914 4.684 1.00 95.06 87 ILE A O 1
ATOM 683 N N . ALA A 1 88 ? 6.077 -3.700 2.798 1.00 94.44 88 ALA A N 1
ATOM 684 C CA . ALA A 1 88 ? 5.635 -2.480 3.463 1.00 94.44 88 ALA A CA 1
ATOM 685 C C . ALA A 1 88 ? 4.292 -2.688 4.184 1.00 94.44 88 ALA A C 1
ATOM 687 O O . ALA A 1 88 ? 4.184 -2.393 5.378 1.00 94.44 88 ALA A O 1
ATOM 688 N N . LEU A 1 89 ? 3.305 -3.280 3.504 1.00 94.69 89 LEU A N 1
ATOM 689 C CA . LEU A 1 89 ? 1.976 -3.556 4.051 1.00 94.69 89 LEU A CA 1
ATOM 690 C C . LEU A 1 89 ? 2.030 -4.511 5.243 1.00 94.69 89 LEU A C 1
ATOM 692 O O . LEU A 1 89 ? 1.423 -4.228 6.276 1.00 94.69 89 LEU A O 1
ATOM 696 N N . LYS A 1 90 ? 2.809 -5.597 5.154 1.00 94.62 90 LYS A N 1
ATOM 697 C CA . LYS A 1 90 ? 3.021 -6.521 6.278 1.00 94.62 90 LYS A CA 1
ATOM 698 C C . LYS A 1 90 ? 3.522 -5.779 7.519 1.00 94.62 90 LYS A C 1
ATOM 700 O O . LYS A 1 90 ? 3.015 -6.003 8.617 1.00 94.62 90 LYS A O 1
ATOM 705 N N . ARG A 1 91 ? 4.545 -4.932 7.359 1.00 93.44 91 ARG A N 1
ATOM 706 C CA . ARG A 1 91 ? 5.163 -4.203 8.479 1.00 93.44 91 ARG A CA 1
ATOM 707 C C . ARG A 1 91 ? 4.179 -3.219 9.105 1.00 93.44 91 ARG A C 1
ATOM 709 O O . ARG A 1 91 ? 3.997 -3.250 10.316 1.00 93.44 91 ARG A O 1
ATOM 716 N N . MET A 1 92 ? 3.501 -2.416 8.288 1.00 93.50 92 MET A N 1
ATOM 717 C CA . MET A 1 92 ? 2.535 -1.430 8.784 1.00 93.50 92 MET A CA 1
ATOM 718 C C . MET A 1 92 ? 1.305 -2.078 9.416 1.00 93.50 92 MET A C 1
ATOM 720 O O . MET A 1 92 ? 0.847 -1.621 10.458 1.00 93.50 92 MET A O 1
ATOM 724 N N . GLY A 1 93 ? 0.804 -3.177 8.850 1.00 92.56 93 GLY A N 1
ATOM 725 C CA . GLY A 1 93 ? -0.283 -3.947 9.453 1.00 92.56 93 GLY A CA 1
ATOM 726 C C . GLY A 1 93 ? 0.100 -4.514 10.823 1.00 92.56 93 GLY A C 1
ATOM 727 O O . GLY A 1 93 ? -0.665 -4.388 11.776 1.00 92.56 93 GLY A O 1
ATOM 728 N N . ALA A 1 94 ? 1.305 -5.080 10.952 1.00 91.88 94 ALA A N 1
ATOM 729 C CA . ALA A 1 94 ? 1.802 -5.580 12.233 1.00 91.88 94 ALA A CA 1
ATOM 730 C C . ALA A 1 94 ? 1.969 -4.455 13.269 1.00 91.88 94 ALA A C 1
ATOM 732 O O . ALA A 1 94 ? 1.564 -4.618 14.420 1.00 91.88 94 ALA A O 1
ATOM 733 N N . GLU A 1 95 ? 2.516 -3.307 12.862 1.00 89.88 95 GLU A N 1
ATOM 734 C CA . GLU A 1 95 ? 2.649 -2.132 13.727 1.00 89.88 95 GLU A CA 1
ATOM 735 C C . GLU A 1 95 ? 1.280 -1.594 14.164 1.00 89.88 95 GLU A C 1
ATOM 737 O O . GLU A 1 95 ? 1.098 -1.315 15.343 1.00 89.88 95 GLU A O 1
ATOM 742 N N . ALA A 1 96 ? 0.293 -1.512 13.269 1.00 90.81 96 ALA A N 1
ATOM 743 C CA . ALA A 1 96 ? -1.043 -1.006 13.590 1.00 90.81 96 ALA A CA 1
ATOM 744 C C . ALA A 1 96 ? -1.805 -1.882 14.606 1.00 90.81 96 ALA A C 1
ATOM 746 O O . ALA A 1 96 ? -2.586 -1.358 15.402 1.00 90.81 96 ALA A O 1
ATOM 747 N N . VAL A 1 97 ? -1.573 -3.201 14.604 1.00 90.44 97 VAL A N 1
ATOM 748 C CA . VAL A 1 97 ? -2.206 -4.157 15.537 1.00 90.44 97 VAL A CA 1
ATOM 749 C C . VAL A 1 97 ? -1.449 -4.274 16.866 1.00 90.44 97 VAL A C 1
ATOM 751 O O . VAL A 1 97 ? -2.025 -4.712 17.862 1.00 90.44 97 VAL A O 1
ATOM 754 N N . ALA A 1 98 ? -0.170 -3.891 16.911 1.00 86.00 98 ALA A N 1
ATOM 755 C CA . ALA A 1 98 ? 0.652 -4.044 18.104 1.00 86.00 98 ALA A CA 1
ATOM 756 C C . ALA A 1 98 ? 0.073 -3.281 19.319 1.00 86.00 98 ALA A C 1
ATOM 758 O O . ALA A 1 98 ? -0.496 -2.189 19.164 1.00 86.00 98 ALA A O 1
ATOM 759 N N . PRO A 1 99 ? 0.237 -3.823 20.543 1.00 78.00 99 PRO A N 1
ATOM 760 C CA . PRO A 1 99 ? -0.236 -3.169 21.757 1.00 78.00 99 PRO A CA 1
ATOM 761 C C . PRO A 1 99 ? 0.449 -1.813 21.957 1.00 78.00 99 PRO A C 1
ATOM 763 O O . PRO A 1 99 ? 1.602 -1.609 21.556 1.00 78.00 99 PRO A O 1
ATOM 766 N N . SER A 1 100 ? -0.265 -0.887 22.600 1.00 69.19 100 SER A N 1
ATOM 767 C CA . SER A 1 100 ? 0.285 0.408 22.998 1.00 69.19 100 SER A CA 1
ATOM 768 C C . SER A 1 100 ? 1.501 0.201 23.896 1.00 69.19 100 SER A C 1
ATOM 770 O O . SER A 1 100 ? 1.424 -0.508 24.899 1.00 69.19 100 SER A O 1
ATOM 772 N N . GLN A 1 101 ? 2.617 0.827 23.539 1.00 66.00 101 GLN A N 1
ATOM 773 C CA . GLN A 1 101 ? 3.832 0.775 24.340 1.00 66.00 101 GLN A CA 1
ATOM 774 C C . GLN A 1 101 ? 3.754 1.837 25.443 1.00 66.00 101 GLN A C 1
ATOM 776 O O . GLN A 1 101 ? 3.261 2.945 25.220 1.00 66.00 101 GLN A O 1
ATOM 781 N N . THR A 1 102 ? 4.253 1.508 26.632 1.00 61.53 102 THR A N 1
ATOM 782 C CA . THR A 1 102 ? 4.450 2.470 27.722 1.00 61.53 102 THR A CA 1
ATOM 783 C C . THR A 1 102 ? 5.940 2.618 27.990 1.00 61.53 102 THR A C 1
ATOM 785 O O . THR A 1 102 ? 6.618 1.615 28.210 1.00 61.53 102 THR A O 1
ATOM 788 N N . HIS A 1 103 ? 6.447 3.847 28.002 1.00 63.66 103 HIS A N 1
ATOM 789 C CA . HIS A 1 103 ? 7.808 4.169 28.421 1.00 63.66 103 HIS A CA 1
ATOM 790 C C . HIS A 1 103 ? 7.729 5.052 29.668 1.00 63.66 103 HIS A C 1
ATOM 792 O O . HIS A 1 103 ? 6.989 6.033 29.676 1.00 63.66 103 HIS A O 1
ATOM 798 N N . ASP A 1 104 ? 8.417 4.666 30.745 1.00 72.31 104 ASP A N 1
ATOM 799 C CA . ASP A 1 104 ? 8.411 5.375 32.036 1.00 72.31 104 ASP A CA 1
ATOM 800 C C . ASP A 1 104 ? 7.007 5.642 32.616 1.00 72.31 104 ASP A C 1
ATOM 802 O O . ASP A 1 104 ? 6.731 6.688 33.198 1.00 72.31 104 ASP A O 1
ATOM 806 N N . GLY A 1 105 ? 6.083 4.691 32.432 1.00 67.06 105 GLY A N 1
ATOM 807 C CA . GLY A 1 105 ? 4.695 4.810 32.897 1.00 67.06 105 GLY A CA 1
ATOM 808 C C . GLY A 1 105 ? 3.808 5.724 32.043 1.00 67.06 105 GLY A C 1
ATOM 809 O O . GLY A 1 105 ? 2.607 5.795 32.294 1.00 67.06 105 GLY A O 1
ATOM 810 N N . ASN A 1 106 ? 4.362 6.358 31.005 1.00 66.19 106 ASN A N 1
ATOM 811 C CA . ASN A 1 106 ? 3.609 7.127 30.025 1.00 66.19 106 ASN A CA 1
ATOM 812 C C . ASN A 1 106 ? 3.367 6.309 28.761 1.00 66.19 106 ASN A C 1
ATOM 814 O O . ASN A 1 106 ? 4.256 5.643 28.231 1.00 66.19 106 ASN A O 1
ATOM 818 N N . MET A 1 107 ? 2.144 6.393 28.252 1.00 60.69 107 MET A N 1
ATOM 819 C CA . MET A 1 107 ? 1.792 5.855 26.950 1.00 60.69 107 MET A CA 1
ATOM 820 C C . MET A 1 107 ? 2.578 6.601 25.866 1.00 60.69 107 MET A C 1
ATOM 822 O O . MET A 1 107 ? 2.482 7.823 25.759 1.00 60.69 107 MET A O 1
ATOM 826 N N . VAL A 1 108 ? 3.358 5.871 25.071 1.00 64.75 108 VAL A N 1
ATOM 827 C CA . VAL A 1 108 ? 4.085 6.430 23.928 1.00 64.75 108 VAL A CA 1
ATOM 828 C C . VAL A 1 108 ? 3.392 6.017 22.629 1.00 64.75 108 VAL A C 1
ATOM 830 O O . VAL A 1 108 ? 2.866 4.898 22.541 1.00 64.75 108 VAL A O 1
ATOM 833 N N . PRO A 1 109 ? 3.344 6.895 21.611 1.00 58.91 109 PRO A N 1
ATOM 834 C CA . PRO A 1 109 ? 2.898 6.488 20.286 1.00 58.91 109 PRO A CA 1
ATOM 835 C C . PRO A 1 109 ? 3.767 5.321 19.815 1.00 58.91 109 PRO A C 1
ATOM 837 O O . PRO A 1 109 ? 4.970 5.284 20.098 1.00 58.91 109 PRO A O 1
ATOM 840 N N . ARG A 1 110 ? 3.155 4.342 19.133 1.00 66.12 110 ARG A N 1
ATOM 841 C CA . ARG A 1 110 ? 3.908 3.201 18.602 1.00 66.12 110 ARG A CA 1
ATOM 842 C C . ARG A 1 110 ? 5.060 3.749 17.760 1.00 66.12 110 ARG A C 1
ATOM 844 O O . ARG A 1 110 ? 4.813 4.582 16.887 1.00 66.12 110 ARG A O 1
ATOM 851 N N . PRO A 1 111 ? 6.308 3.352 18.049 1.00 51.81 111 PRO A N 1
ATOM 852 C CA . PRO A 1 111 ? 7.441 3.876 17.316 1.00 51.81 111 PRO A CA 1
ATOM 853 C C . PRO A 1 111 ? 7.259 3.480 15.853 1.00 51.81 111 PRO A C 1
ATOM 855 O O . PRO A 1 111 ? 7.267 2.292 15.556 1.00 51.81 111 PRO A O 1
ATOM 858 N N . CYS A 1 112 ? 7.103 4.456 14.9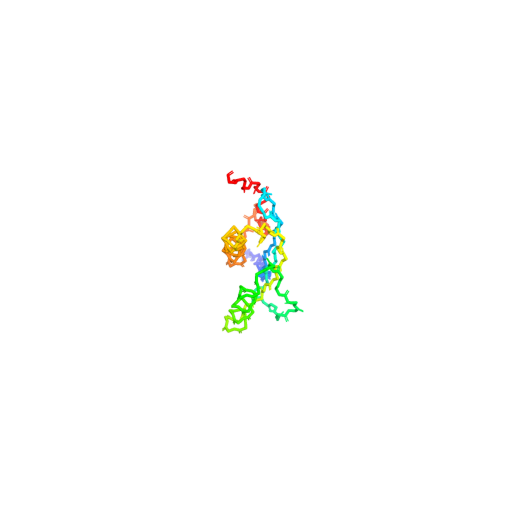54 1.00 49.50 112 CYS A N 1
ATOM 859 C CA . CYS A 1 112 ? 7.416 4.253 13.544 1.00 49.50 112 CYS A CA 1
ATOM 860 C C . CYS A 1 112 ? 8.927 4.017 13.532 1.00 49.50 112 CYS A C 1
ATOM 862 O O . CYS A 1 112 ? 9.680 4.968 13.783 1.00 49.50 112 CYS A O 1
ATOM 864 N N . PRO A 1 113 ? 9.425 2.783 13.348 1.00 49.22 113 PRO A N 1
ATOM 865 C CA . PRO A 1 113 ? 10.848 2.568 13.333 1.00 49.22 113 PRO A CA 1
ATOM 866 C C . PRO A 1 113 ? 11.319 3.193 12.023 1.00 49.22 113 PRO A C 1
ATOM 868 O O . PRO A 1 113 ? 11.308 2.548 10.975 1.00 49.22 113 PRO A O 1
ATOM 871 N N . GLN A 1 114 ? 11.814 4.428 12.089 1.00 43.38 114 GLN A N 1
ATOM 872 C CA . GLN A 1 114 ? 12.656 5.026 11.052 1.00 43.38 114 GLN A CA 1
ATOM 873 C C . GLN A 1 114 ? 14.006 4.300 10.942 1.00 43.38 114 GLN A C 1
ATOM 875 O O . GLN A 1 114 ? 14.996 4.868 10.494 1.00 43.38 114 GLN A O 1
ATOM 880 N N . HIS A 1 115 ? 14.079 3.027 11.334 1.00 38.28 115 HIS A N 1
ATOM 881 C CA . HIS A 1 115 ? 15.169 2.183 10.907 1.00 38.28 115 HIS A CA 1
ATOM 882 C C . HIS A 1 115 ? 15.087 2.164 9.392 1.00 38.28 115 HIS A C 1
ATOM 884 O O . HIS A 1 115 ? 14.161 1.575 8.840 1.00 38.28 115 HIS A O 1
ATOM 890 N N . HIS A 1 116 ? 16.006 2.854 8.723 1.00 38.62 116 HIS A N 1
ATOM 891 C CA . HIS A 1 116 ? 16.382 2.546 7.359 1.00 38.62 116 HIS A CA 1
ATOM 892 C C . HIS A 1 116 ? 16.653 1.045 7.313 1.00 38.62 116 HIS A C 1
ATOM 894 O O . HIS A 1 116 ? 17.739 0.579 7.635 1.00 38.62 116 HIS A O 1
ATOM 900 N N . ILE A 1 117 ? 15.625 0.271 6.980 1.00 41.62 117 ILE A N 1
ATOM 901 C CA . ILE A 1 117 ? 15.803 -1.111 6.587 1.00 41.62 117 ILE A CA 1
ATOM 902 C C . ILE A 1 117 ? 16.174 -0.980 5.120 1.00 41.62 117 ILE A C 1
ATOM 904 O O . ILE A 1 117 ? 15.319 -1.071 4.238 1.00 41.62 117 ILE A O 1
ATOM 908 N N . GLY A 1 118 ? 17.442 -0.621 4.908 1.00 37.91 118 GLY A N 1
ATOM 909 C CA . GLY A 1 118 ? 18.128 -1.033 3.703 1.00 37.91 118 GLY A CA 1
ATOM 910 C C . GLY A 1 118 ? 17.974 -2.544 3.608 1.00 37.91 118 GLY A C 1
ATOM 911 O O . GLY A 1 118 ? 18.021 -3.243 4.627 1.00 37.91 118 GLY A O 1
ATOM 912 N N . ILE A 1 119 ? 17.677 -3.006 2.403 1.00 42.66 119 ILE A N 1
ATOM 913 C CA . ILE A 1 119 ? 17.994 -4.380 2.041 1.00 42.66 119 ILE A CA 1
ATOM 914 C C . ILE A 1 119 ? 19.521 -4.474 2.005 1.00 42.66 119 ILE A C 1
ATOM 916 O O . ILE A 1 119 ? 20.133 -3.519 1.466 1.00 42.66 119 ILE A O 1
#

pLDDT: mean 81.42, std 18.91, range [37.91, 97.38]

Nearest PDB structures (foldseek):
  6fwh-assembly1_A  TM=9.326E-01  e=1.456E-05  Acanthamoeba castellanii
  4mu0-assembly1_A  TM=9.376E-01  e=4.515E-04  Arabidopsis thaliana
  4mu3-assembly1_A  TM=9.368E-01  e=5.128E-04  Arabidopsis thaliana
  8qaw-assembly1_A  TM=9.333E-01  e=7.510E-04  Medicago truncatula
  5el9-assembly1_A  TM=9.339E-01  e=1.032E-03  Arabidopsis thaliana

InterPro domains:
  IPR000807 Imidazoleglycerol-phosphate dehydratase [PF00475] (47-97)
  IPR000807 Imidazoleglycerol-phosphate dehydratase [PTHR23133] (14-89)
  IPR020565 Imidazoleglycerol-phosphate dehydratase, conserved site [PS00954] (76-89)
  IPR020568 Ribosomal protein uS5 domain 2-type superfamily [SSF54211] (17-96)
  IPR038494 Imidazole glycerol phosphate dehydratase domain superfamily [G3DSA:3.30.230.40] (5-102)

Radius of gyration: 18.87 Å; Cα contacts (8 Å, |Δi|>4): 170; chains: 1; bounding box: 32×16×77 Å

Solvent-accessible surface area (backbone atoms only — not comparable to full-atom values): 7237 Å² total; per-residue (Å²): 132,84,83,80,76,79,77,72,78,80,74,79,73,80,72,79,37,47,28,64,49,77,50,73,63,96,57,36,38,36,41,38,40,33,32,55,84,49,75,80,84,65,78,54,43,46,86,43,70,70,56,31,53,54,51,53,51,47,31,65,75,69,64,35,19,62,42,39,43,34,55,43,52,59,89,80,47,60,62,66,43,54,51,54,51,52,54,50,49,55,52,31,53,52,55,22,69,49,77,82,42,65,56,96,88,37,82,41,79,74,77,68,72,80,65,80,76,71,129

Sequence (119 aa):
MAHETRLNPVVDVIQPRTASRNRSTKETTIEIHVNLDEKPTTPINSGVELMNVIMTELRTHAGINFTIDCLGDTYIDDHHTVEDVAIALKRMGAEAVAPSQTHDGNMVPRPCPQHHIGI

Secondary structure (DSSP, 8-state):
-----------------EEEEEEE-SSEEEEEEEETTSPP-S--B-S-HHHHHHHHHHHHHHT-EEEEEEEE-TTT-SHHHHHHHHHHHHHHHHHHHSPPEEETTEEEPPP--------

Foldseek 3Di:
DDPPPPPPPPPVPPDWLKDWDWADDPFKTKTKIWGFPDDADDFEAQVDPVVSVVVVVVCVVVSTYMHMHMDGPPVVHCVCSVVVVVVVCVVGNCQSPDDFDDDPNHTDRRDNPPPNPDD